Protein AF-A0AAU8LZC5-F1 (afdb_monomer_lite)

Foldseek 3Di:
DDDDDDDPQLQFFWDWDKDWDAPDPPRDIDIDIDPDTDGDAREAEAQPQDAYLDPDSVDGQKTWHHFQFDFKFKWKWKWFADPVVRWIWIKIADPDDVGWIWDTDIDDDFAKDKHADTPPHRTGIIIMTGDHVVNSSCCCVPVVVRMDMHMHGYGYDD

Secondary structure (DSSP, 8-state):
-PPPPPPS-TT--EE--EEEE-SSTTPPPEEEE-SS-EEPEEEEETTTTEEES-S-TT--SEEEEEEEESS-EEEEEEEEEETTTTEEEEEEE-SSTT--BPPPEEE-SSEEEEEE--TT-SEEEEEEEES-HHHHHHHHHHHHTTEEEEEEEEE---

Radius of gyration: 17.55 Å; chains: 1; bounding box: 40×39×53 Å

Structure (mmCIF, N/CA/C/O backbone):
data_AF-A0AAU8LZC5-F1
#
_entry.id   AF-A0AAU8LZC5-F1
#
loop_
_atom_site.group_PDB
_atom_site.id
_atom_site.type_symbol
_atom_site.label_atom_id
_atom_site.label_alt_id
_atom_site.label_comp_id
_atom_site.label_asym_id
_atom_site.label_entity_id
_atom_site.label_seq_id
_atom_site.pdbx_PDB_ins_code
_atom_site.Cartn_x
_atom_site.Cartn_y
_atom_site.Cartn_z
_atom_site.occupancy
_atom_site.B_iso_or_equiv
_atom_site.auth_seq_id
_atom_site.auth_comp_id
_atom_site.auth_asym_id
_atom_site.auth_atom_id
_atom_site.pdbx_PDB_model_num
ATOM 1 N N . MET A 1 1 ? -13.320 19.994 12.863 1.00 50.88 1 MET A N 1
ATOM 2 C CA . MET A 1 1 ? -12.910 18.622 12.500 1.00 50.88 1 MET A CA 1
ATOM 3 C C . MET A 1 1 ? -12.131 18.073 13.684 1.00 50.88 1 MET A C 1
ATOM 5 O O . MET A 1 1 ? -11.319 18.839 14.191 1.00 50.88 1 MET A O 1
ATOM 9 N N . PRO A 1 2 ? -12.435 16.876 14.215 1.00 58.31 2 PRO A N 1
ATOM 10 C CA . PRO A 1 2 ? -11.641 16.306 15.301 1.00 58.31 2 PRO A CA 1
ATOM 11 C C . PRO A 1 2 ? -10.198 16.107 14.831 1.00 58.31 2 PRO A C 1
ATOM 13 O O . PRO A 1 2 ? -9.979 15.707 13.688 1.00 58.31 2 PRO A O 1
ATOM 16 N N . ASP A 1 3 ? -9.248 16.434 15.700 1.00 67.06 3 ASP A N 1
ATOM 17 C CA . ASP A 1 3 ? -7.827 16.210 15.455 1.00 67.06 3 ASP A CA 1
ATOM 18 C C . ASP A 1 3 ? -7.558 14.699 15.450 1.00 67.06 3 ASP A C 1
ATOM 20 O O . ASP A 1 3 ? -7.971 13.992 16.376 1.00 67.06 3 ASP A O 1
ATOM 24 N N . ILE A 1 4 ? -6.951 14.192 14.376 1.00 66.31 4 ILE A N 1
ATOM 25 C CA . ILE A 1 4 ? -6.601 12.774 14.265 1.00 66.31 4 ILE A CA 1
ATOM 26 C C . ILE A 1 4 ? -5.181 12.646 14.814 1.00 66.31 4 ILE A C 1
ATOM 28 O O . ILE A 1 4 ? -4.276 13.276 14.266 1.00 66.31 4 ILE A O 1
ATOM 32 N N . PRO A 1 5 ? -4.965 11.860 15.882 1.00 71.38 5 PRO A N 1
ATOM 33 C CA . PRO A 1 5 ? -3.640 11.729 16.467 1.00 71.38 5 PRO A CA 1
ATOM 34 C C . PRO A 1 5 ? -2.662 11.188 15.425 1.00 71.38 5 PRO A C 1
ATOM 36 O O . PRO A 1 5 ? -2.999 10.271 14.684 1.00 71.38 5 PRO A O 1
ATOM 39 N N . ALA A 1 6 ? -1.448 11.736 15.386 1.00 68.62 6 ALA A N 1
ATOM 40 C CA . ALA A 1 6 ? -0.408 11.223 14.505 1.00 68.62 6 ALA A CA 1
ATOM 41 C C . ALA A 1 6 ? -0.097 9.753 14.832 1.00 68.62 6 ALA A C 1
ATOM 43 O O . ALA A 1 6 ? -0.030 9.363 16.003 1.00 68.62 6 ALA A O 1
ATOM 44 N N . GLN A 1 7 ? 0.119 8.941 13.799 1.00 67.00 7 GLN A N 1
ATOM 45 C CA . GLN A 1 7 ? 0.589 7.573 13.971 1.00 67.00 7 GLN A CA 1
ATOM 46 C C . GLN A 1 7 ? 2.090 7.555 14.284 1.00 67.00 7 GLN A C 1
ATOM 48 O O . GLN A 1 7 ? 2.857 8.241 13.609 1.00 67.00 7 GLN A O 1
ATOM 53 N N . PRO A 1 8 ? 2.532 6.760 15.278 1.00 65.75 8 PRO A N 1
ATOM 54 C CA . PRO A 1 8 ? 3.959 6.568 15.543 1.00 65.75 8 PRO A CA 1
ATOM 55 C C . PRO A 1 8 ? 4.646 5.735 14.448 1.00 65.75 8 PRO A C 1
ATOM 57 O O . PRO A 1 8 ? 5.871 5.707 14.373 1.00 65.75 8 PRO A O 1
ATOM 60 N N . ASP A 1 9 ? 3.854 5.067 13.609 1.00 69.38 9 ASP A N 1
ATOM 61 C CA . ASP A 1 9 ? 4.282 4.100 12.611 1.00 69.38 9 ASP A CA 1
ATOM 62 C C . ASP A 1 9 ? 4.123 4.691 11.199 1.00 69.38 9 ASP A C 1
ATOM 64 O O . ASP A 1 9 ? 3.013 4.691 10.672 1.00 69.38 9 ASP A O 1
ATOM 68 N N . PRO A 1 10 ? 5.196 5.178 10.547 1.00 65.00 10 PRO A N 1
ATOM 69 C CA . PRO A 1 10 ? 5.101 5.863 9.250 1.00 65.00 10 PRO A CA 1
ATOM 70 C C . PRO A 1 10 ? 4.678 4.951 8.086 1.00 65.00 10 PRO A C 1
ATOM 72 O O . PRO A 1 10 ? 4.325 5.441 7.022 1.00 65.00 10 PRO A O 1
ATOM 75 N N . TRP A 1 11 ? 4.721 3.633 8.285 1.00 67.19 11 TRP A N 1
ATOM 76 C CA . TRP A 1 11 ? 4.339 2.582 7.333 1.00 67.19 11 TRP A CA 1
ATOM 77 C C . TRP A 1 11 ? 2.890 2.108 7.522 1.00 67.19 11 TRP A C 1
ATOM 79 O O . TRP A 1 11 ? 2.356 1.391 6.676 1.00 67.19 11 TRP A O 1
ATOM 89 N N . ASN A 1 12 ? 2.265 2.468 8.646 1.00 69.44 12 ASN A N 1
ATOM 90 C CA . ASN A 1 12 ? 0.894 2.114 8.969 1.00 69.44 12 ASN A CA 1
ATOM 91 C C . ASN A 1 12 ? 0.024 3.345 8.766 1.00 69.44 12 ASN A C 1
ATOM 93 O O . ASN A 1 12 ? 0.292 4.393 9.337 1.00 69.44 12 ASN A O 1
ATOM 97 N N . ASN A 1 13 ? -1.045 3.205 8.000 1.00 73.38 13 ASN A N 1
ATOM 98 C CA . ASN A 1 13 ? -2.032 4.258 7.821 1.00 73.38 13 ASN A CA 1
ATOM 99 C C . ASN A 1 13 ? -3.375 3.946 8.497 1.00 73.38 13 ASN A C 1
ATOM 101 O O . ASN A 1 13 ? -4.360 4.640 8.261 1.00 73.38 13 ASN A O 1
ATOM 105 N N . GLU A 1 14 ? -3.460 2.887 9.306 1.00 78.94 14 GLU A N 1
ATOM 106 C CA . GLU A 1 14 ? -4.727 2.375 9.827 1.00 78.94 14 GLU A CA 1
ATOM 107 C C . GLU A 1 14 ? -5.160 2.958 11.172 1.00 78.94 14 GLU A C 1
ATOM 109 O O . GLU A 1 14 ? -4.526 2.722 12.200 1.00 78.94 14 GLU A O 1
ATOM 114 N N . TYR A 1 15 ? -6.346 3.558 11.215 1.00 77.62 15 TYR A N 1
ATOM 115 C CA . TYR A 1 15 ? -6.996 3.983 12.451 1.00 77.62 15 TYR A CA 1
ATOM 116 C C . TYR A 1 15 ? -8.214 3.122 12.751 1.00 77.62 15 TYR A C 1
ATOM 118 O O . TYR A 1 15 ? -9.101 2.936 11.916 1.00 77.62 15 TYR A O 1
ATOM 126 N N . THR A 1 16 ? -8.303 2.653 13.993 1.00 81.94 16 THR A N 1
ATOM 127 C CA . THR A 1 16 ? -9.563 2.150 14.547 1.00 81.94 16 THR A CA 1
ATOM 128 C C . THR A 1 16 ? -10.260 3.300 15.255 1.00 81.94 16 THR A C 1
ATOM 130 O O . THR A 1 16 ? -9.726 3.850 16.216 1.00 81.94 16 THR A O 1
ATOM 133 N N . VAL A 1 17 ? -11.455 3.666 14.797 1.00 82.50 17 VAL A N 1
ATOM 134 C CA . VAL A 1 17 ? -12.223 4.753 15.412 1.00 82.50 17 VAL A CA 1
ATOM 135 C C . VAL A 1 17 ? -13.227 4.179 16.391 1.00 82.50 17 VAL A C 1
ATOM 137 O O . VAL A 1 17 ? -14.089 3.389 16.015 1.00 82.50 17 VAL A O 1
ATOM 140 N N . SER A 1 18 ? -13.141 4.613 17.644 1.00 85.69 18 SER A N 1
ATOM 141 C CA . SER A 1 18 ? -14.168 4.365 18.653 1.00 85.69 18 SER A CA 1
ATOM 142 C C . SER A 1 18 ? -14.731 5.691 19.140 1.00 85.69 18 SER A C 1
ATOM 144 O O . SER A 1 18 ? -13.980 6.605 19.467 1.00 85.69 18 SER A O 1
ATOM 146 N N . ILE A 1 19 ? -16.056 5.796 19.182 1.00 87.56 19 ILE A N 1
ATOM 147 C CA . ILE A 1 19 ? -16.775 6.964 19.684 1.00 87.56 19 ILE A CA 1
ATOM 148 C C . ILE A 1 19 ? -17.414 6.567 21.006 1.00 87.56 19 ILE A C 1
ATOM 150 O O . ILE A 1 19 ? -18.234 5.650 21.051 1.00 87.56 19 ILE A O 1
ATOM 154 N N . SER A 1 20 ? -17.044 7.275 22.068 1.00 89.50 20 SER A N 1
ATOM 155 C CA . SER A 1 20 ? -17.635 7.121 23.394 1.00 89.50 20 SER A CA 1
ATOM 156 C C . SER A 1 20 ? -18.529 8.313 23.707 1.00 89.50 20 SER A C 1
ATOM 158 O O . SER A 1 20 ? -18.151 9.457 23.466 1.00 89.50 20 SER A O 1
ATOM 160 N N . THR A 1 21 ? -19.711 8.059 24.256 1.00 90.88 21 THR A N 1
ATOM 161 C CA . THR A 1 21 ? -20.647 9.097 24.694 1.00 90.88 21 THR A CA 1
ATOM 162 C C . THR A 1 21 ? -21.118 8.835 26.119 1.00 90.88 21 THR A C 1
ATOM 164 O O . THR A 1 21 ? -21.374 7.691 26.500 1.00 90.88 21 THR A O 1
ATOM 167 N N . GLN A 1 22 ? -21.227 9.905 26.905 1.00 93.69 22 GLN A N 1
ATOM 168 C CA . GLN A 1 22 ? -21.826 9.914 28.233 1.00 93.69 22 GLN A CA 1
ATOM 169 C C . GLN A 1 22 ? -22.908 10.997 28.228 1.00 93.69 22 GLN A C 1
ATOM 171 O O . GLN A 1 22 ? -22.609 12.186 28.174 1.00 93.69 22 GLN A O 1
ATOM 176 N N . TYR A 1 23 ? -24.177 10.589 28.204 1.00 87.62 23 TYR A N 1
ATOM 177 C CA . TYR A 1 23 ? -25.289 11.519 27.966 1.00 87.62 23 TYR A CA 1
ATOM 178 C C . TYR A 1 23 ? -25.576 12.471 29.140 1.00 87.62 23 TYR A C 1
ATOM 180 O O . TYR A 1 23 ? -26.260 13.473 28.952 1.00 87.62 23 TYR A O 1
ATOM 188 N N . THR A 1 24 ? -25.078 12.169 30.342 1.00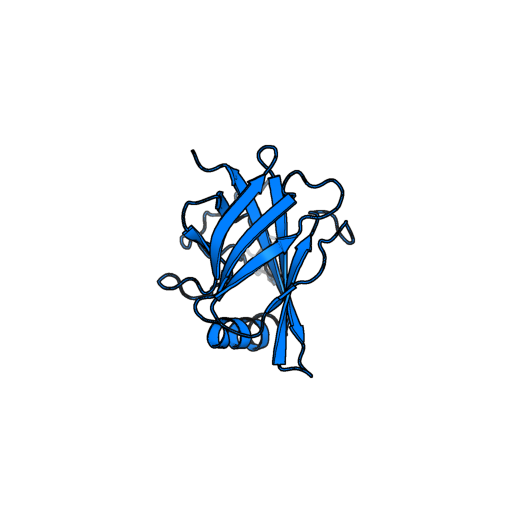 92.69 24 THR A N 1
ATOM 189 C CA . THR A 1 24 ? -25.200 13.001 31.551 1.00 92.69 24 THR A CA 1
ATOM 190 C C . THR A 1 24 ? -23.922 12.898 32.387 1.00 92.69 24 THR A C 1
ATOM 192 O O . THR A 1 24 ? -23.186 11.925 32.243 1.00 92.69 24 THR A O 1
ATOM 195 N N . GLU A 1 25 ? -23.673 13.852 33.292 1.00 88.88 25 GLU A N 1
ATOM 196 C CA . GLU A 1 25 ? -22.472 13.894 34.158 1.00 88.88 25 GLU A CA 1
ATOM 197 C C . GLU A 1 25 ? -22.233 12.587 34.940 1.00 88.88 25 GLU A C 1
ATOM 199 O O . GLU A 1 25 ? -21.097 12.164 35.151 1.00 88.88 25 GLU A O 1
ATOM 204 N N . HIS A 1 26 ? -23.314 11.897 35.312 1.00 93.31 26 HIS A N 1
ATOM 205 C CA . HIS A 1 26 ? -23.279 10.615 36.023 1.00 93.31 26 HIS A CA 1
ATOM 206 C C . HIS A 1 26 ? -23.796 9.439 35.178 1.00 93.31 26 HIS A C 1
ATOM 208 O O . HIS A 1 26 ? -24.093 8.367 35.704 1.00 93.31 26 HIS A O 1
ATOM 214 N N . GLY A 1 27 ? -23.950 9.630 33.866 1.00 89.25 27 GLY A N 1
ATOM 215 C CA . GLY A 1 27 ? -24.470 8.613 32.956 1.00 89.25 27 GLY A CA 1
ATOM 216 C C . GLY A 1 27 ? -23.456 7.505 32.675 1.00 89.25 27 GLY A C 1
ATOM 217 O O . GLY A 1 27 ? -22.254 7.678 32.853 1.00 89.25 27 GLY A O 1
ATOM 218 N N . THR A 1 28 ? -23.925 6.356 32.191 1.00 94.25 28 THR A N 1
ATOM 219 C CA . THR A 1 28 ? -23.039 5.275 31.737 1.00 94.25 28 THR A CA 1
ATOM 220 C C . THR A 1 28 ? -22.408 5.623 30.390 1.00 94.25 28 THR A C 1
ATOM 222 O O . THR A 1 28 ? -23.109 6.043 29.466 1.00 94.25 28 THR A O 1
ATOM 225 N N . VAL A 1 29 ? -21.100 5.395 30.259 1.00 95.06 29 VAL A N 1
ATOM 226 C CA . VAL A 1 29 ? -20.390 5.534 28.983 1.00 95.06 29 VAL A CA 1
ATOM 227 C C . VAL A 1 29 ? -20.856 4.452 28.010 1.00 95.06 29 VAL A C 1
ATOM 229 O O . VAL A 1 29 ? -20.887 3.268 28.347 1.00 95.06 29 VAL A O 1
ATOM 232 N N . ARG A 1 30 ? -21.201 4.853 26.786 1.00 92.56 30 ARG A N 1
ATOM 233 C CA . ARG A 1 30 ? -21.465 3.943 25.668 1.00 92.56 30 ARG A CA 1
ATOM 234 C C . ARG A 1 30 ? -20.414 4.148 24.597 1.00 92.56 30 ARG A C 1
ATOM 236 O O . ARG A 1 30 ? -20.235 5.274 24.146 1.00 92.56 30 ARG A O 1
ATOM 243 N N . THR A 1 31 ? -19.775 3.067 24.168 1.00 93.38 31 THR A N 1
ATOM 244 C CA . THR A 1 31 ? -18.752 3.098 23.121 1.00 93.38 31 THR A CA 1
ATOM 245 C C . THR A 1 31 ? -19.226 2.317 21.908 1.00 93.38 31 THR A C 1
ATOM 247 O O . THR A 1 31 ? -19.619 1.158 22.026 1.00 93.38 31 THR A O 1
ATOM 250 N N . GLY A 1 32 ? -19.187 2.954 20.741 1.00 88.06 32 GLY A N 1
ATOM 251 C CA . GLY A 1 32 ? -19.335 2.298 19.448 1.00 88.06 32 GLY A CA 1
ATOM 252 C C . GLY A 1 32 ? -18.013 2.345 18.696 1.00 88.06 32 GLY A C 1
ATOM 253 O O . GLY A 1 32 ? -17.424 3.414 18.553 1.00 88.06 32 GLY A O 1
ATOM 254 N N . THR A 1 33 ? -17.554 1.200 18.201 1.00 87.06 33 THR A N 1
ATOM 255 C CA . THR A 1 33 ? -16.361 1.112 17.352 1.00 87.06 33 THR A CA 1
ATOM 256 C C . THR A 1 33 ? -16.786 1.011 15.896 1.00 87.06 33 THR A C 1
ATOM 258 O O . THR A 1 33 ? -17.624 0.183 15.536 1.00 87.06 33 THR A O 1
ATOM 261 N N . PHE A 1 34 ? -16.217 1.860 15.047 1.00 79.06 34 PHE A N 1
ATOM 262 C CA . PHE A 1 34 ? -16.388 1.756 13.610 1.00 79.06 34 PHE A CA 1
ATOM 263 C C . PHE A 1 34 ? -15.729 0.460 13.127 1.00 79.06 34 PHE A C 1
ATOM 265 O O . PHE A 1 34 ? -14.539 0.240 13.332 1.00 79.06 34 PHE A O 1
ATOM 272 N N . GLY A 1 35 ? -16.519 -0.421 12.510 1.00 70.69 35 GLY A N 1
ATOM 273 C CA . GLY A 1 35 ? -16.075 -1.776 12.166 1.00 70.69 35 GLY A CA 1
ATOM 274 C C . GLY A 1 35 ? -15.048 -1.854 11.033 1.00 70.69 35 GLY A C 1
ATOM 275 O O . GLY A 1 35 ? -14.515 -2.929 10.776 1.00 70.69 35 GLY A O 1
ATOM 276 N N . ARG A 1 36 ? -14.773 -0.743 10.337 1.00 67.50 36 ARG A N 1
ATOM 277 C CA . ARG A 1 36 ? -13.744 -0.662 9.294 1.00 67.50 36 ARG A CA 1
ATOM 278 C C . ARG A 1 36 ? -12.592 0.200 9.791 1.00 67.50 36 ARG A C 1
ATOM 280 O O . ARG A 1 36 ? -12.808 1.178 10.499 1.00 67.50 36 ARG A O 1
ATOM 287 N N . LYS A 1 37 ? -11.372 -0.135 9.390 1.00 74.69 37 LYS A N 1
ATOM 288 C CA . LYS A 1 37 ? -10.210 0.708 9.668 1.00 74.69 37 LYS A CA 1
ATOM 289 C C . LYS A 1 37 ? -10.214 1.905 8.712 1.00 74.69 37 LYS A C 1
ATOM 291 O O . LYS A 1 37 ? -10.444 1.732 7.514 1.00 74.69 37 LYS A O 1
ATOM 296 N N . LEU A 1 38 ? -10.021 3.112 9.240 1.00 74.56 38 LEU A N 1
ATOM 297 C CA . LEU A 1 38 ? -9.780 4.303 8.423 1.00 74.56 38 LEU A CA 1
ATOM 298 C C . LEU A 1 38 ? -8.327 4.304 7.957 1.00 74.56 38 LEU A C 1
ATOM 300 O O . LEU A 1 38 ? -7.461 3.839 8.688 1.00 74.56 38 LEU A O 1
ATOM 304 N N . ARG A 1 39 ? -8.073 4.826 6.759 1.00 75.88 39 ARG A N 1
ATOM 305 C CA . ARG A 1 39 ? -6.739 4.893 6.157 1.00 75.88 39 ARG A CA 1
ATOM 306 C C . ARG A 1 39 ? -6.331 6.352 5.985 1.00 75.88 39 ARG A C 1
ATOM 308 O O . ARG A 1 39 ? -7.082 7.099 5.359 1.00 75.88 39 ARG A O 1
ATOM 315 N N . THR A 1 40 ? -5.185 6.766 6.515 1.00 80.19 40 THR A N 1
ATOM 316 C CA . THR A 1 40 ? -4.550 8.040 6.138 1.00 80.19 40 THR A CA 1
ATOM 317 C C . THR A 1 40 ? -3.657 7.877 4.906 1.00 80.19 40 THR A C 1
ATOM 319 O O . THR A 1 40 ? -3.266 6.764 4.553 1.00 80.19 40 THR A O 1
ATOM 322 N N . PRO A 1 41 ? -3.326 8.965 4.202 1.00 87.50 41 PRO A N 1
ATOM 323 C CA . PRO A 1 41 ? -2.316 8.898 3.157 1.00 87.50 41 PRO A CA 1
ATOM 324 C C . PRO A 1 41 ? -0.942 8.549 3.743 1.00 87.50 41 PRO A C 1
ATOM 326 O O . PRO A 1 41 ? -0.530 9.144 4.738 1.00 87.50 41 PRO A O 1
ATOM 329 N N . LEU A 1 42 ? -0.242 7.605 3.116 1.00 90.00 42 LEU A N 1
ATOM 330 C CA . LEU A 1 42 ? 1.194 7.399 3.298 1.00 90.00 42 LEU A CA 1
ATOM 331 C C . LEU A 1 42 ? 1.933 8.354 2.360 1.00 90.00 42 LEU A C 1
ATOM 333 O O . LEU A 1 42 ? 1.650 8.367 1.160 1.00 90.00 42 LEU A O 1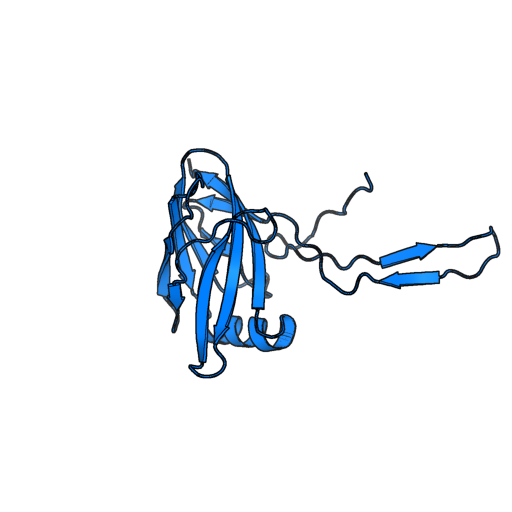
ATOM 337 N N . SER A 1 43 ? 2.854 9.151 2.894 1.00 91.38 43 SER A N 1
ATOM 338 C CA . SER A 1 43 ? 3.720 9.998 2.071 1.00 91.38 43 SER A CA 1
ATOM 339 C C . SER A 1 43 ? 4.755 9.138 1.358 1.00 91.38 43 SER A C 1
ATOM 341 O O . SER A 1 43 ? 5.455 8.361 2.003 1.00 91.38 43 SER A O 1
ATOM 343 N N . VAL A 1 44 ? 4.836 9.285 0.039 1.00 93.19 44 VAL A N 1
ATOM 344 C CA . VAL A 1 44 ? 5.746 8.538 -0.826 1.00 93.19 44 VAL A CA 1
ATOM 345 C C . VAL A 1 44 ? 6.478 9.514 -1.735 1.00 93.19 44 VAL A C 1
ATOM 347 O O . VAL A 1 44 ? 5.860 10.237 -2.514 1.00 93.19 44 VAL A O 1
ATOM 350 N N . THR A 1 45 ? 7.801 9.484 -1.672 1.00 95.12 45 THR A N 1
ATOM 351 C CA . THR A 1 45 ? 8.702 10.193 -2.575 1.00 95.12 45 THR A CA 1
ATOM 352 C C . THR A 1 45 ? 9.265 9.202 -3.584 1.00 95.12 45 THR A C 1
ATOM 354 O O . THR A 1 45 ? 9.930 8.227 -3.220 1.00 95.12 45 THR A O 1
ATOM 357 N N . LEU A 1 46 ? 9.007 9.435 -4.870 1.00 94.88 46 LEU A N 1
ATOM 358 C CA . LEU A 1 46 ? 9.534 8.573 -5.930 1.00 94.88 46 LEU A CA 1
ATOM 359 C C . LEU A 1 46 ? 11.070 8.553 -5.892 1.00 94.88 46 LEU A C 1
ATOM 361 O O . LEU A 1 46 ? 11.698 9.605 -5.812 1.00 94.88 46 LEU A O 1
ATOM 365 N N . GLY A 1 47 ? 11.677 7.365 -5.955 1.00 91.44 47 GLY A N 1
ATOM 366 C CA . GLY A 1 47 ? 13.136 7.205 -5.880 1.00 91.44 47 GLY A CA 1
ATOM 367 C C . GLY A 1 47 ? 13.713 7.093 -4.467 1.00 91.44 47 GLY A C 1
ATOM 368 O O . GLY A 1 47 ? 14.898 6.797 -4.331 1.00 91.44 47 GLY A O 1
ATOM 369 N N . ASN A 1 48 ? 12.910 7.293 -3.415 1.00 92.38 48 ASN A N 1
ATOM 370 C CA . ASN A 1 48 ? 13.399 7.272 -2.032 1.00 92.38 48 ASN A CA 1
ATOM 371 C C . ASN A 1 48 ? 13.400 5.873 -1.386 1.00 92.38 48 ASN A C 1
ATOM 373 O O . ASN A 1 48 ? 13.934 5.698 -0.293 1.00 92.38 48 ASN A O 1
ATOM 377 N N . GLY A 1 49 ? 12.810 4.865 -2.040 1.00 90.81 49 GLY A N 1
ATOM 378 C CA . GLY A 1 49 ? 12.707 3.516 -1.477 1.00 90.81 49 GLY A CA 1
ATOM 379 C C . GLY A 1 49 ? 11.693 3.416 -0.334 1.00 90.81 49 GLY A C 1
ATOM 380 O O . GLY A 1 49 ? 11.852 2.578 0.555 1.00 90.81 49 GLY A O 1
ATOM 381 N N . ASP A 1 50 ? 10.664 4.271 -0.331 1.00 91.69 50 ASP A N 1
ATOM 382 C CA . ASP A 1 50 ? 9.676 4.321 0.748 1.00 91.69 50 ASP A CA 1
ATOM 383 C C . ASP A 1 50 ? 8.914 2.995 0.871 1.00 91.69 50 ASP A C 1
ATOM 385 O O . ASP A 1 50 ? 8.443 2.411 -0.109 1.00 91.69 50 ASP A O 1
ATOM 389 N N . GLY A 1 51 ? 8.808 2.505 2.105 1.00 91.50 51 GLY A N 1
ATOM 390 C CA . GLY A 1 51 ? 8.187 1.227 2.426 1.00 91.50 51 GLY A CA 1
ATOM 391 C C . GLY A 1 51 ? 6.668 1.312 2.548 1.00 91.50 51 GLY A C 1
ATOM 392 O O . GLY A 1 51 ? 6.151 2.129 3.307 1.00 91.50 51 GLY A O 1
ATOM 393 N N . ILE A 1 52 ? 5.952 0.418 1.866 1.00 92.44 52 ILE A N 1
ATOM 394 C CA . ILE A 1 52 ? 4.486 0.327 1.885 1.00 92.44 52 ILE A CA 1
ATOM 395 C C . ILE A 1 52 ? 4.012 -1.125 2.067 1.00 92.44 52 ILE A C 1
ATOM 397 O O . ILE A 1 52 ? 4.799 -2.077 2.001 1.00 92.44 52 ILE A O 1
ATOM 401 N N . LEU A 1 53 ? 2.701 -1.302 2.273 1.00 91.88 53 LEU A N 1
ATOM 402 C CA . LEU A 1 53 ? 2.025 -2.608 2.290 1.00 91.88 53 LEU A CA 1
ATOM 403 C C . LEU A 1 53 ? 2.653 -3.608 3.279 1.00 91.88 53 LEU A C 1
ATOM 405 O O . LEU A 1 53 ? 2.863 -4.775 2.948 1.00 91.88 53 LEU A O 1
ATOM 409 N N . THR A 1 54 ? 2.964 -3.159 4.494 1.00 90.31 54 THR A N 1
ATOM 410 C CA . THR A 1 54 ? 3.586 -3.990 5.533 1.00 90.31 54 THR A CA 1
ATOM 411 C C . THR A 1 54 ? 2.846 -3.894 6.861 1.00 90.31 54 THR A C 1
ATOM 413 O O . THR A 1 54 ? 2.167 -2.910 7.145 1.00 90.31 54 THR A O 1
ATOM 416 N N . ASP A 1 55 ? 2.990 -4.929 7.682 1.00 85.31 55 ASP A N 1
ATOM 417 C CA . ASP A 1 55 ? 2.627 -4.939 9.099 1.00 85.31 55 ASP A CA 1
ATOM 418 C C . ASP A 1 55 ? 3.858 -5.048 10.018 1.00 85.31 55 ASP A C 1
ATOM 420 O O . ASP A 1 55 ? 3.718 -5.311 11.214 1.00 85.31 55 ASP A O 1
ATOM 424 N N . ASP A 1 56 ? 5.056 -4.866 9.455 1.00 82.88 56 ASP A N 1
ATOM 425 C CA . ASP A 1 56 ? 6.346 -4.957 10.133 1.00 82.88 56 ASP A CA 1
ATOM 426 C C . ASP A 1 56 ? 7.139 -3.659 9.925 1.00 82.88 56 ASP A C 1
ATOM 428 O O . ASP A 1 56 ? 7.657 -3.388 8.839 1.00 82.88 56 ASP A O 1
ATOM 432 N N . ALA A 1 57 ? 7.261 -2.878 11.002 1.00 70.75 57 ALA A N 1
ATOM 433 C CA . ALA A 1 57 ? 7.943 -1.585 11.019 1.00 70.75 57 ALA A CA 1
ATOM 434 C C . ALA A 1 57 ? 9.401 -1.632 10.558 1.00 70.75 57 ALA A C 1
ATOM 436 O O . ALA A 1 57 ? 9.927 -0.646 10.047 1.00 70.75 57 ALA A O 1
ATOM 437 N N . ASN A 1 58 ? 10.065 -2.769 10.761 1.00 80.31 58 ASN A N 1
ATOM 438 C CA . ASN A 1 58 ? 11.482 -2.928 10.455 1.00 80.31 58 ASN A CA 1
ATOM 439 C C . ASN A 1 58 ? 11.703 -3.583 9.089 1.00 80.31 58 ASN A C 1
ATOM 441 O O . ASN A 1 58 ? 12.845 -3.826 8.695 1.00 80.31 58 ASN A O 1
ATOM 445 N N . ALA A 1 59 ? 10.626 -3.932 8.383 1.00 85.69 59 ALA A N 1
ATOM 446 C CA . ALA A 1 59 ? 10.715 -4.626 7.117 1.00 85.69 59 ALA A CA 1
ATOM 447 C C . ALA A 1 59 ? 9.507 -4.348 6.216 1.00 85.69 59 ALA A C 1
ATOM 449 O O . ALA A 1 59 ? 8.511 -5.079 6.290 1.00 85.69 59 ALA A O 1
ATOM 450 N N . PRO A 1 60 ? 9.605 -3.377 5.294 1.00 89.75 60 PRO A N 1
ATOM 451 C CA . PRO A 1 60 ? 8.594 -3.235 4.262 1.00 89.75 60 PRO A CA 1
ATOM 452 C C . PRO A 1 60 ? 8.497 -4.510 3.419 1.00 89.75 60 PRO A C 1
ATOM 454 O O . PRO A 1 60 ? 9.495 -5.177 3.130 1.00 89.75 60 PRO A O 1
ATOM 457 N N . TYR A 1 61 ? 7.274 -4.880 3.045 1.00 94.94 61 TYR A N 1
ATOM 458 C CA . TYR A 1 61 ? 7.050 -5.997 2.125 1.00 94.94 61 TYR A CA 1
ATOM 459 C C . TYR A 1 61 ? 7.103 -5.538 0.676 1.00 94.94 61 TYR A C 1
ATOM 461 O O . TYR A 1 61 ? 7.416 -6.352 -0.197 1.00 94.94 61 TYR A O 1
ATOM 469 N N . VAL A 1 62 ? 6.842 -4.250 0.444 1.00 95.50 62 VAL A N 1
ATOM 470 C CA . VAL A 1 62 ? 6.936 -3.573 -0.844 1.00 95.50 62 VAL A CA 1
ATOM 471 C C . VAL A 1 62 ? 7.633 -2.229 -0.642 1.00 95.50 62 VAL A C 1
ATOM 473 O O . VAL A 1 62 ? 7.340 -1.530 0.326 1.00 95.50 62 VAL A O 1
ATOM 476 N N . THR A 1 63 ? 8.540 -1.864 -1.540 1.00 95.31 63 THR A N 1
ATOM 477 C CA . THR A 1 63 ? 9.156 -0.530 -1.598 1.00 95.31 63 THR A CA 1
ATOM 478 C C . THR A 1 63 ? 8.797 0.175 -2.890 1.00 95.31 63 THR A C 1
ATOM 480 O O . THR A 1 63 ? 8.599 -0.478 -3.916 1.00 95.31 63 THR A O 1
ATOM 483 N N . VAL A 1 64 ? 8.685 1.499 -2.829 1.00 95.56 64 VAL A N 1
ATOM 484 C CA . VAL A 1 64 ? 8.483 2.358 -3.997 1.00 95.56 64 VAL A CA 1
ATOM 485 C C . VAL A 1 64 ? 9.840 2.808 -4.519 1.00 95.56 64 VAL A C 1
ATOM 487 O O . VAL A 1 64 ? 10.562 3.542 -3.846 1.00 95.56 64 VAL A O 1
ATOM 490 N N . GLU A 1 65 ? 10.177 2.380 -5.731 1.00 95.06 65 GLU A N 1
ATOM 491 C CA . GLU A 1 65 ? 11.476 2.650 -6.355 1.00 95.06 65 GLU A CA 1
ATOM 492 C C . GLU A 1 65 ? 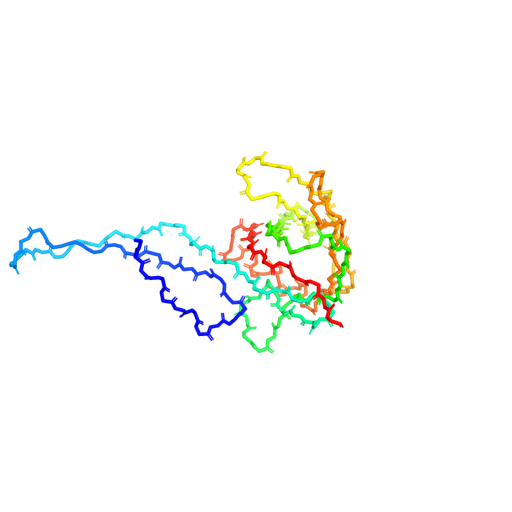11.432 3.862 -7.289 1.00 95.06 65 GLU A C 1
ATOM 494 O O . GLU A 1 65 ? 12.448 4.509 -7.514 1.00 95.06 65 GLU A O 1
ATOM 499 N N . GLY A 1 66 ? 10.267 4.191 -7.851 1.00 96.12 66 GLY A N 1
ATOM 500 C CA . GLY A 1 66 ? 10.155 5.233 -8.867 1.00 96.12 66 GLY A CA 1
ATOM 501 C C . GLY A 1 66 ? 8.768 5.315 -9.490 1.00 96.12 66 GLY A C 1
ATOM 502 O O . GLY A 1 66 ? 7.805 4.738 -8.985 1.00 96.12 66 GLY A O 1
ATOM 503 N N . GLY A 1 67 ? 8.655 6.069 -10.576 1.00 95.56 67 GLY A N 1
ATOM 504 C CA . GLY A 1 67 ? 7.406 6.240 -11.306 1.00 95.56 67 GLY A CA 1
ATOM 505 C C . GLY A 1 67 ? 7.420 7.473 -12.201 1.00 95.56 67 GLY A C 1
ATOM 506 O O . GLY A 1 67 ? 8.366 8.260 -12.192 1.00 95.56 67 GLY A O 1
ATOM 507 N N . ASN A 1 68 ? 6.345 7.649 -12.963 1.00 96.06 68 ASN A N 1
ATOM 508 C CA . ASN A 1 68 ? 6.147 8.800 -13.837 1.00 96.06 68 ASN A CA 1
ATOM 509 C C . ASN A 1 68 ? 4.975 9.633 -13.327 1.00 96.06 68 ASN A C 1
ATOM 511 O O . ASN A 1 68 ? 3.823 9.195 -13.392 1.00 96.06 68 ASN A O 1
ATOM 515 N N . LEU A 1 69 ? 5.276 10.838 -12.850 1.00 96.00 69 LEU A N 1
ATOM 516 C CA . LEU A 1 69 ? 4.341 11.698 -12.136 1.00 96.00 69 LEU A CA 1
ATOM 517 C C . LEU A 1 69 ? 4.348 13.123 -12.708 1.00 96.00 69 LEU A C 1
ATOM 519 O O . LEU A 1 69 ? 5.405 13.739 -12.850 1.00 96.00 69 LEU A O 1
ATOM 523 N N . THR A 1 70 ? 3.168 13.669 -13.001 1.00 92.06 70 THR A N 1
ATOM 524 C CA . THR A 1 70 ? 2.980 15.055 -13.451 1.00 92.06 70 THR A CA 1
ATOM 525 C C . THR A 1 70 ? 2.424 15.926 -12.318 1.00 92.06 70 THR A C 1
ATOM 527 O O . THR A 1 70 ? 1.272 16.352 -12.366 1.00 92.06 70 THR A O 1
ATOM 530 N N . GLY A 1 71 ? 3.254 16.198 -11.306 1.00 90.06 71 GLY A N 1
ATOM 531 C CA . GLY A 1 71 ? 2.879 16.953 -10.098 1.00 90.06 71 GLY A CA 1
ATOM 532 C C . GLY A 1 71 ? 2.388 16.063 -8.951 1.00 90.06 71 GLY A C 1
ATOM 533 O O . GLY A 1 71 ? 2.187 14.878 -9.146 1.00 90.06 71 GLY A O 1
ATOM 534 N N . GLU A 1 72 ? 2.226 16.613 -7.747 1.00 92.31 72 GLU A N 1
ATOM 535 C CA . GLU A 1 72 ? 1.747 15.841 -6.588 1.00 92.31 72 GLU A CA 1
ATOM 536 C C . GLU A 1 72 ? 0.376 15.198 -6.861 1.00 92.31 72 GLU A C 1
ATOM 538 O O . GLU A 1 72 ? -0.543 15.875 -7.323 1.00 92.31 72 GLU A O 1
ATOM 543 N N . GLU A 1 73 ? 0.232 13.912 -6.530 1.00 94.50 73 GLU A N 1
ATOM 544 C CA . GLU A 1 73 ? -0.992 13.141 -6.768 1.00 94.50 73 GLU A CA 1
ATOM 545 C C . GLU A 1 73 ? -1.373 12.315 -5.530 1.00 94.50 73 GLU A C 1
ATOM 547 O O . GLU A 1 73 ? -0.521 11.756 -4.835 1.00 94.50 73 GLU A O 1
ATOM 552 N N . MET A 1 74 ? -2.677 12.182 -5.275 1.00 94.75 74 MET A N 1
ATOM 553 C CA . MET A 1 74 ? -3.211 11.258 -4.276 1.00 94.75 74 MET A CA 1
ATOM 554 C C . MET A 1 74 ? -3.936 10.099 -4.960 1.00 94.75 74 MET A C 1
ATOM 556 O O . MET A 1 74 ? -4.909 10.310 -5.681 1.00 94.75 74 MET A O 1
ATOM 560 N N . VAL A 1 75 ? -3.490 8.869 -4.704 1.00 95.31 75 VAL A N 1
ATOM 561 C CA . VAL A 1 75 ? -4.051 7.653 -5.315 1.00 95.31 75 VAL A CA 1
ATOM 562 C C . VAL A 1 75 ? -4.312 6.576 -4.271 1.00 95.31 75 VAL A C 1
ATOM 564 O O . VAL A 1 75 ? -3.754 6.592 -3.173 1.00 95.31 75 VAL A O 1
ATOM 567 N N . ARG A 1 76 ? -5.129 5.583 -4.625 1.00 94.94 76 ARG A N 1
ATOM 568 C CA . ARG A 1 76 ? -5.244 4.341 -3.855 1.00 94.94 76 ARG A CA 1
ATOM 569 C C . ARG A 1 76 ? -4.461 3.232 -4.534 1.00 94.94 76 ARG A C 1
ATOM 571 O O . ARG A 1 76 ? -4.696 2.947 -5.705 1.00 94.94 76 ARG A O 1
ATOM 578 N N . ILE A 1 77 ? -3.599 2.557 -3.786 1.00 95.81 77 ILE A N 1
ATOM 579 C CA . ILE A 1 77 ? -3.021 1.280 -4.200 1.00 95.81 77 ILE A CA 1
ATOM 580 C C . ILE A 1 77 ? -3.883 0.153 -3.645 1.00 95.81 77 ILE A C 1
ATOM 582 O O . ILE A 1 77 ? -4.235 0.133 -2.466 1.00 95.81 77 ILE A O 1
ATOM 586 N N . GLN A 1 78 ? -4.255 -0.784 -4.505 1.00 95.56 78 GLN A N 1
ATOM 587 C CA . GLN A 1 78 ? -5.032 -1.952 -4.133 1.00 95.56 78 GLN A CA 1
ATOM 588 C C . GLN A 1 78 ? -4.234 -3.218 -4.403 1.00 95.56 78 GLN A C 1
ATOM 590 O O . GLN A 1 78 ? -3.609 -3.353 -5.452 1.00 95.56 78 GLN A O 1
ATOM 595 N N . VAL A 1 79 ? -4.338 -4.165 -3.472 1.00 96.38 79 VAL A N 1
ATOM 596 C CA . VAL A 1 79 ? -3.841 -5.526 -3.635 1.00 96.38 79 VAL A CA 1
ATOM 597 C C . VAL A 1 79 ? -4.963 -6.513 -3.333 1.00 96.38 79 VAL A C 1
ATOM 599 O O . VAL A 1 79 ? -5.552 -6.491 -2.248 1.00 96.38 79 VAL A O 1
ATOM 602 N N . VAL A 1 80 ? -5.268 -7.378 -4.297 1.00 96.31 80 VAL A N 1
ATOM 603 C CA . VAL A 1 80 ? -6.276 -8.439 -4.175 1.00 96.31 80 VAL A CA 1
ATOM 604 C C . VAL A 1 80 ? -5.596 -9.791 -4.299 1.00 96.31 80 VAL A C 1
ATOM 606 O O . VAL A 1 80 ? -4.805 -10.016 -5.211 1.00 96.31 80 VAL A O 1
ATOM 609 N N . GLN A 1 81 ? -5.923 -10.695 -3.386 1.00 94.88 81 GLN A N 1
ATOM 610 C CA . GLN A 1 81 ? -5.528 -12.090 -3.471 1.00 94.88 81 GLN A CA 1
ATOM 611 C C . GLN A 1 81 ? -6.516 -12.868 -4.341 1.00 94.88 81 GLN A C 1
ATOM 613 O O . GLN A 1 81 ? -7.709 -12.925 -4.043 1.00 94.88 81 GLN A O 1
ATOM 618 N N . ASP A 1 82 ? -5.992 -13.536 -5.362 1.00 92.25 82 ASP A N 1
ATOM 619 C CA . ASP A 1 82 ? -6.693 -14.620 -6.036 1.00 92.25 82 ASP A CA 1
ATOM 620 C C . ASP A 1 82 ? -6.455 -15.922 -5.263 1.00 92.25 82 ASP A C 1
ATOM 622 O O . ASP A 1 82 ? -5.334 -16.429 -5.165 1.00 92.25 82 ASP A O 1
ATOM 626 N N . LEU A 1 83 ? -7.529 -16.443 -4.669 1.00 81.69 83 LEU A N 1
ATOM 627 C CA . LEU A 1 83 ? -7.497 -17.664 -3.865 1.00 81.69 83 LEU A CA 1
ATOM 628 C C . LEU A 1 83 ? -7.378 -18.938 -4.709 1.00 81.69 83 LEU A C 1
ATOM 630 O O . LEU A 1 83 ? -6.994 -19.972 -4.166 1.00 81.69 83 LEU A O 1
ATOM 634 N N . HIS A 1 84 ? -7.726 -18.885 -5.994 1.00 82.50 84 HIS A N 1
ATOM 635 C CA . HIS A 1 84 ? -7.639 -20.030 -6.889 1.00 82.50 84 HIS A CA 1
ATOM 636 C C . HIS A 1 84 ? -6.206 -20.229 -7.379 1.00 82.50 84 HIS A C 1
ATOM 638 O O . HIS A 1 84 ? -5.681 -21.340 -7.316 1.00 82.50 84 HIS A O 1
ATOM 644 N N . GLU A 1 85 ? -5.560 -19.146 -7.811 1.00 81.75 85 GLU A N 1
ATOM 645 C CA . GLU A 1 85 ? -4.208 -19.206 -8.376 1.00 81.75 85 GLU A CA 1
ATOM 646 C C . GLU A 1 85 ? -3.096 -18.971 -7.340 1.00 81.75 85 GLU A C 1
ATOM 648 O O . GLU A 1 85 ? -1.928 -19.247 -7.617 1.00 81.75 85 GLU A O 1
ATOM 653 N N . GLY A 1 86 ? -3.428 -18.484 -6.138 1.00 85.31 86 GLY A N 1
ATOM 654 C CA . GLY A 1 86 ? -2.437 -18.168 -5.103 1.00 85.31 86 GLY A CA 1
ATOM 655 C C . GLY A 1 86 ? -1.579 -16.950 -5.460 1.00 85.31 86 GLY A C 1
ATOM 656 O O . GLY A 1 86 ? -0.388 -16.902 -5.142 1.00 85.31 86 GLY A O 1
ATOM 657 N N . LEU A 1 87 ? -2.183 -15.981 -6.150 1.00 94.12 87 LEU A N 1
ATOM 658 C CA . LEU A 1 87 ? -1.514 -14.810 -6.714 1.00 94.12 87 LEU A CA 1
ATOM 659 C C . LEU A 1 87 ? -2.023 -13.515 -6.104 1.00 94.12 87 LEU A C 1
ATOM 661 O O . LEU A 1 87 ? -3.137 -13.451 -5.579 1.00 94.12 87 LEU A O 1
ATOM 665 N N . LEU A 1 88 ? -1.206 -12.470 -6.207 1.00 97.12 88 LEU A N 1
ATOM 666 C CA . LEU A 1 88 ? -1.616 -11.111 -5.893 1.00 97.12 88 LEU A CA 1
ATOM 667 C C . LEU A 1 88 ? -1.795 -10.310 -7.182 1.00 97.12 88 LEU A C 1
ATOM 669 O O . LEU A 1 88 ? -0.961 -10.363 -8.086 1.00 97.12 88 LEU A O 1
ATOM 673 N N . PHE A 1 89 ? -2.864 -9.529 -7.232 1.00 97.94 89 PHE A N 1
ATOM 674 C CA . PHE A 1 89 ? -3.111 -8.536 -8.266 1.00 97.94 89 PHE A CA 1
ATOM 675 C C . PHE A 1 89 ? -3.015 -7.150 -7.656 1.00 97.94 89 PHE A C 1
ATOM 677 O O . PHE A 1 89 ? -3.704 -6.851 -6.679 1.00 97.94 89 PHE A O 1
ATOM 684 N N . PHE A 1 90 ? -2.153 -6.324 -8.233 1.00 98.31 90 PHE A N 1
ATOM 685 C CA . PHE A 1 90 ? -1.910 -4.958 -7.797 1.00 98.31 90 PHE A CA 1
ATOM 686 C C . PHE A 1 90 ? -2.500 -3.998 -8.817 1.00 98.31 90 PHE A C 1
ATOM 688 O O . PHE A 1 90 ? -2.319 -4.196 -10.016 1.00 98.31 90 PHE A O 1
ATOM 695 N N . ASN A 1 91 ? -3.163 -2.940 -8.366 1.00 97.88 91 ASN A N 1
ATOM 696 C CA . ASN A 1 91 ? -3.574 -1.862 -9.256 1.00 97.88 91 ASN A CA 1
ATOM 697 C C . ASN A 1 91 ? -3.692 -0.519 -8.538 1.00 97.88 91 ASN A C 1
ATOM 699 O O . ASN A 1 91 ? -3.956 -0.456 -7.335 1.00 97.88 91 ASN A O 1
ATOM 703 N N . LEU A 1 92 ? -3.519 0.557 -9.304 1.00 97.62 92 LEU A N 1
ATOM 704 C CA . LEU A 1 92 ? -3.800 1.918 -8.858 1.00 97.62 92 LEU A CA 1
ATOM 705 C C . LEU A 1 92 ? -5.269 2.256 -9.111 1.00 97.62 92 LEU A C 1
ATOM 707 O O . LEU A 1 92 ? -5.878 1.766 -10.063 1.00 97.62 92 LEU A O 1
ATOM 711 N N . ARG A 1 93 ? -5.857 3.073 -8.242 1.00 96.25 93 ARG A N 1
ATOM 712 C CA . ARG A 1 93 ? -7.255 3.500 -8.327 1.00 96.25 93 ARG A CA 1
ATOM 713 C C . ARG A 1 93 ? -7.370 4.974 -7.968 1.00 96.25 93 ARG A C 1
ATOM 715 O O . ARG A 1 93 ? -6.684 5.446 -7.059 1.00 96.25 93 ARG A O 1
ATOM 722 N N . ASP A 1 94 ? -8.315 5.643 -8.611 1.00 94.44 94 ASP A N 1
ATOM 723 C CA . ASP A 1 94 ? -8.796 6.975 -8.242 1.00 94.44 94 ASP A CA 1
ATOM 724 C C . ASP A 1 94 ? -9.266 7.001 -6.774 1.00 94.44 94 ASP A C 1
ATOM 726 O O . ASP A 1 94 ? -9.547 5.954 -6.190 1.00 94.44 94 ASP A O 1
ATOM 730 N N . MET A 1 95 ? -9.359 8.174 -6.154 1.00 92.31 95 MET A N 1
ATOM 731 C CA . MET A 1 95 ? -9.863 8.397 -4.799 1.00 92.31 95 MET A CA 1
ATOM 732 C C . MET A 1 95 ? -11.385 8.236 -4.691 1.00 92.31 95 MET A C 1
ATOM 734 O O . MET A 1 95 ? -11.884 7.863 -3.623 1.00 92.31 95 MET A O 1
ATOM 738 N N . HIS A 1 96 ? -12.130 8.439 -5.780 1.00 87.31 96 HIS A N 1
ATOM 739 C CA . HIS A 1 96 ? -13.587 8.311 -5.773 1.00 87.31 96 HIS A CA 1
ATOM 740 C C . HIS A 1 96 ? -14.054 6.855 -5.672 1.00 87.31 96 HIS A C 1
ATOM 742 O O . HIS A 1 96 ? -13.450 5.921 -6.204 1.00 87.31 96 HIS A O 1
ATOM 748 N N . GLU A 1 97 ? -15.154 6.615 -4.959 1.00 77.19 97 GLU A N 1
ATOM 749 C CA . GLU A 1 97 ? -15.784 5.296 -4.954 1.00 77.19 97 GLU A CA 1
ATOM 750 C C . GLU A 1 97 ? -16.218 4.924 -6.379 1.00 77.19 97 GLU A C 1
ATOM 752 O O . GLU A 1 97 ? -16.852 5.718 -7.063 1.00 77.19 97 GLU A O 1
ATOM 757 N N . ASN A 1 98 ? -15.841 3.723 -6.830 1.00 83.25 98 ASN A N 1
ATOM 758 C CA . ASN A 1 98 ? -16.036 3.257 -8.210 1.00 83.25 98 ASN A CA 1
ATOM 759 C C . ASN A 1 98 ? -15.386 4.134 -9.299 1.00 83.25 98 ASN A C 1
ATOM 761 O O . ASN A 1 98 ? -15.796 4.052 -10.452 1.00 83.25 98 ASN A O 1
ATOM 765 N N . GLY A 1 99 ? -14.379 4.937 -8.942 1.00 88.19 99 GLY A N 1
ATOM 766 C CA . GLY A 1 99 ? -13.577 5.697 -9.898 1.00 88.19 99 GLY A CA 1
ATOM 767 C C . GLY A 1 99 ? -12.682 4.824 -10.782 1.00 88.19 99 GLY A C 1
ATOM 768 O O . GLY A 1 99 ? -12.666 3.590 -10.671 1.00 88.19 99 GLY A O 1
ATOM 769 N N . GLU A 1 100 ? -11.924 5.500 -11.643 1.00 96.00 100 GLU A N 1
ATOM 770 C CA . GLU A 1 100 ? -11.022 4.890 -12.621 1.00 96.00 100 GLU A CA 1
ATOM 771 C C . GLU A 1 100 ? -9.944 4.018 -11.964 1.00 96.00 100 GLU A C 1
ATOM 773 O O . GLU A 1 100 ? -9.553 4.211 -10.805 1.00 96.00 100 GLU A O 1
ATOM 778 N N . GLN A 1 101 ? -9.484 3.006 -12.700 1.00 96.56 101 GLN A N 1
ATOM 779 C CA . GLN A 1 101 ? -8.520 2.023 -12.207 1.00 96.56 101 GLN A CA 1
ATOM 780 C C . GLN A 1 101 ? -7.489 1.695 -13.275 1.00 96.56 101 GLN A C 1
ATOM 782 O O . GLN A 1 101 ? -7.817 1.579 -14.453 1.00 96.56 101 GLN A O 1
ATOM 787 N N . GLY A 1 102 ? -6.244 1.533 -12.839 1.00 96.88 102 GLY A N 1
ATOM 788 C CA . GLY A 1 102 ? -5.174 1.033 -13.681 1.00 96.88 102 GLY A CA 1
ATOM 789 C C . GLY A 1 102 ? -5.367 -0.457 -13.924 1.00 96.88 102 GLY A C 1
ATOM 790 O O . GLY A 1 102 ? -6.012 -1.153 -13.127 1.00 96.88 102 GLY A O 1
ATOM 791 N N . GLU A 1 103 ? -4.786 -0.940 -15.017 1.00 97.44 103 GLU A N 1
ATOM 792 C CA . GLU A 1 103 ? -4.806 -2.360 -15.355 1.00 97.44 103 GLU A CA 1
ATOM 793 C C . GLU A 1 103 ? -4.165 -3.193 -14.226 1.00 97.44 103 GLU A C 1
ATOM 795 O O . GLU A 1 103 ? -3.066 -2.856 -13.766 1.00 97.44 103 GLU A O 1
ATOM 800 N N . PRO A 1 104 ? -4.818 -4.274 -13.756 1.00 97.38 104 PRO A N 1
ATOM 801 C CA . PRO A 1 104 ? -4.254 -5.137 -12.730 1.00 97.38 104 PRO A CA 1
ATOM 802 C C . PRO A 1 104 ? -2.969 -5.836 -13.170 1.00 97.38 104 PRO A C 1
ATOM 804 O O . PRO A 1 104 ? -2.928 -6.569 -14.155 1.00 97.38 104 PRO A O 1
ATOM 807 N N . VAL A 1 105 ? -1.922 -5.680 -12.367 1.00 98.06 105 VAL A N 1
ATOM 808 C CA . VAL A 1 105 ? -0.632 -6.336 -12.569 1.00 98.06 105 VAL A CA 1
ATOM 809 C C . VAL A 1 105 ? -0.563 -7.587 -11.711 1.00 98.06 105 VAL A C 1
ATOM 811 O O . VAL A 1 105 ? -0.691 -7.537 -10.485 1.00 98.06 105 VAL A O 1
ATOM 814 N N . ARG A 1 106 ? -0.339 -8.725 -12.370 1.00 97.25 106 ARG A N 1
ATOM 815 C CA . ARG A 1 106 ? -0.112 -10.015 -11.720 1.00 97.25 106 ARG A CA 1
ATOM 816 C C . ARG A 1 106 ? 1.271 -10.043 -11.070 1.00 97.25 106 ARG A C 1
ATOM 818 O O . ARG A 1 106 ? 2.281 -9.884 -11.751 1.00 97.25 106 ARG A O 1
ATOM 825 N N . VAL A 1 107 ? 1.314 -10.356 -9.780 1.00 97.06 107 VAL A N 1
ATOM 826 C CA . VAL A 1 107 ? 2.540 -10.543 -8.998 1.00 97.06 107 VAL A CA 1
ATOM 827 C C . VAL A 1 107 ? 2.548 -11.957 -8.423 1.00 97.06 107 VAL A C 1
ATOM 829 O O . VAL A 1 107 ? 1.621 -12.358 -7.720 1.00 97.06 107 VAL A O 1
ATOM 832 N N . SER A 1 108 ? 3.599 -12.721 -8.727 1.00 95.25 108 SER A N 1
ATOM 833 C CA . SER A 1 108 ? 3.731 -14.136 -8.343 1.00 95.25 108 SER A CA 1
ATOM 834 C C . SER A 1 108 ? 4.930 -14.431 -7.438 1.00 95.25 108 SER A C 1
ATOM 836 O O . SER A 1 108 ? 5.261 -15.595 -7.218 1.00 95.25 108 SER A O 1
ATOM 838 N N . GLY A 1 109 ? 5.631 -13.405 -6.959 1.00 96.31 109 GLY A N 1
ATOM 839 C CA . GLY A 1 109 ? 6.832 -13.573 -6.154 1.00 96.31 109 GLY A CA 1
ATOM 840 C C . GLY A 1 109 ? 7.497 -12.249 -5.803 1.00 96.31 109 GLY A C 1
ATOM 841 O O . GLY A 1 109 ? 6.945 -11.175 -6.036 1.00 96.31 109 GLY A O 1
ATOM 842 N N . ASN A 1 110 ? 8.693 -12.354 -5.231 1.00 98.00 110 ASN A N 1
ATOM 843 C CA . ASN A 1 110 ? 9.557 -11.203 -5.003 1.00 98.00 110 ASN A CA 1
ATOM 844 C C . ASN A 1 110 ? 10.097 -10.662 -6.330 1.00 98.00 110 ASN A C 1
ATOM 846 O O . ASN A 1 110 ? 10.352 -11.434 -7.256 1.00 98.00 110 ASN A O 1
ATOM 850 N N . GLY A 1 111 ? 10.357 -9.361 -6.373 1.00 97.75 111 GLY A N 1
ATOM 851 C CA . GLY A 1 111 ? 10.966 -8.697 -7.517 1.00 97.75 111 GLY A CA 1
ATOM 852 C C . GLY A 1 111 ? 10.268 -7.396 -7.902 1.00 97.75 111 GLY A C 1
ATOM 853 O O . GLY A 1 111 ? 9.298 -6.995 -7.252 1.00 97.75 111 GLY A O 1
ATOM 854 N N . PRO A 1 112 ? 10.786 -6.729 -8.942 1.00 97.81 112 PRO A N 1
ATOM 855 C CA . PRO A 1 112 ? 10.227 -5.481 -9.422 1.00 97.81 112 PRO A CA 1
ATOM 856 C C . PRO A 1 112 ? 8.885 -5.706 -10.125 1.00 97.81 112 PRO A C 1
ATOM 858 O O . PRO A 1 112 ? 8.690 -6.708 -10.819 1.00 97.81 112 PRO A O 1
ATOM 861 N N . CYS A 1 113 ? 7.977 -4.747 -9.991 1.00 97.44 113 CYS A N 1
ATOM 862 C CA . CYS A 1 113 ? 6.783 -4.636 -10.815 1.00 97.44 113 CYS A CA 1
ATOM 863 C C . CYS A 1 113 ? 6.430 -3.163 -11.047 1.00 97.44 113 CYS A C 1
ATOM 865 O O . CYS A 1 113 ? 6.659 -2.314 -10.190 1.00 97.44 113 CYS A O 1
ATOM 867 N N . THR A 1 114 ? 5.853 -2.869 -12.208 1.00 98.25 114 THR A N 1
ATOM 868 C CA . THR A 1 114 ? 5.404 -1.519 -12.560 1.00 98.25 114 THR A CA 1
ATOM 869 C C . THR A 1 114 ? 3.893 -1.526 -12.652 1.00 98.25 114 THR A C 1
ATOM 871 O O . THR A 1 114 ? 3.330 -2.275 -13.451 1.00 98.25 114 THR A O 1
ATOM 874 N N . LEU A 1 115 ? 3.236 -0.699 -11.843 1.00 98.44 115 LEU A N 1
ATOM 875 C CA . LEU A 1 115 ? 1.795 -0.501 -11.908 1.00 98.44 115 LEU A CA 1
ATOM 876 C C . LEU A 1 115 ? 1.482 0.614 -12.907 1.00 98.44 115 LEU A C 1
ATOM 878 O O . LEU A 1 115 ? 2.027 1.713 -12.764 1.00 98.44 115 LEU A O 1
ATOM 882 N N . PRO A 1 116 ? 0.609 0.376 -13.897 1.00 98.00 116 PRO A N 1
ATOM 883 C CA . PRO A 1 116 ? 0.129 1.445 -14.750 1.00 98.00 116 PRO A CA 1
ATOM 884 C C . PRO A 1 116 ? -0.793 2.376 -13.958 1.00 98.00 116 PRO A C 1
ATOM 886 O O . PRO A 1 116 ? -1.570 1.943 -13.098 1.00 98.00 116 PRO A O 1
ATOM 889 N N . GLY A 1 117 ? -0.717 3.662 -14.284 1.00 96.62 117 GLY A N 1
ATOM 890 C CA . GLY A 1 117 ? -1.708 4.649 -13.881 1.00 96.62 117 GLY A CA 1
ATOM 891 C C . GLY A 1 117 ? -3.082 4.370 -14.485 1.00 96.62 117 GLY A C 1
ATOM 892 O O . GLY A 1 117 ? -3.283 3.436 -15.264 1.00 96.62 117 GLY A O 1
ATOM 893 N N . PHE A 1 118 ? -4.039 5.219 -14.137 1.00 96.25 118 PHE A N 1
ATOM 894 C CA . PHE A 1 118 ? -5.391 5.193 -14.690 1.00 96.25 118 PHE A CA 1
ATOM 895 C C . PHE A 1 118 ? -5.681 6.456 -15.493 1.00 96.25 118 PHE A C 1
ATOM 897 O O . PHE A 1 118 ? -4.982 7.466 -15.382 1.00 96.25 118 PHE A O 1
ATOM 904 N N . THR A 1 119 ? -6.716 6.401 -16.330 1.00 94.81 119 THR A N 1
ATOM 905 C CA . THR A 1 119 ? -7.123 7.542 -17.150 1.00 94.81 119 THR A CA 1
ATOM 906 C C . THR A 1 119 ? -7.422 8.761 -16.278 1.00 94.81 119 THR A C 1
ATOM 908 O O . THR A 1 119 ? -8.218 8.690 -15.349 1.00 94.81 119 THR A O 1
ATOM 911 N N . GLY A 1 120 ? -6.779 9.887 -16.599 1.00 91.62 120 GLY A N 1
ATOM 912 C CA . GLY A 1 120 ? -6.940 11.147 -15.873 1.00 91.62 120 GLY A CA 1
ATOM 913 C C . GLY A 1 120 ? -6.025 11.324 -14.658 1.00 91.62 120 GLY A C 1
ATOM 914 O O . GLY A 1 120 ? -6.009 12.424 -14.116 1.00 91.62 120 GLY A O 1
ATOM 915 N N . SER A 1 121 ? -5.249 10.309 -14.256 1.00 93.94 121 SER A 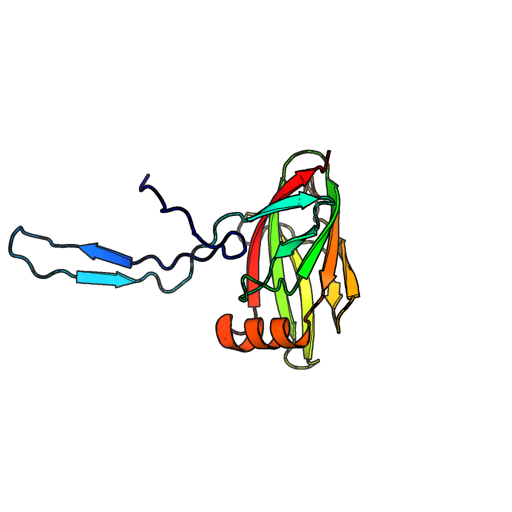N 1
ATOM 916 C CA . SER A 1 121 ? -4.269 10.464 -13.172 1.00 93.94 121 SER A CA 1
ATOM 917 C C . SER A 1 121 ? -3.020 11.210 -13.629 1.00 93.94 121 SER A C 1
ATOM 919 O O . SER A 1 121 ? -2.516 10.974 -14.732 1.00 93.94 121 SER A O 1
ATOM 921 N N . GLY A 1 122 ? -2.473 12.043 -12.742 1.00 94.69 122 GLY A N 1
ATOM 922 C CA . GLY A 1 122 ? -1.126 12.593 -12.898 1.00 94.69 122 GLY A CA 1
ATOM 923 C C . GLY A 1 122 ? -0.017 11.550 -12.700 1.00 94.69 122 GLY A C 1
ATOM 924 O O . GLY A 1 122 ? 1.096 11.731 -13.194 1.00 94.69 122 GLY A O 1
ATOM 925 N N . LEU A 1 123 ? -0.305 10.435 -12.018 1.00 96.75 123 LEU A N 1
ATOM 926 C CA . LEU A 1 123 ? 0.610 9.306 -11.843 1.00 96.75 123 LEU A CA 1
ATOM 927 C C . LEU A 1 123 ? 0.372 8.274 -12.950 1.00 96.75 123 LEU A C 1
ATOM 929 O O . LEU A 1 123 ? -0.555 7.467 -12.896 1.00 96.75 123 LEU A O 1
ATOM 933 N N . THR A 1 124 ? 1.230 8.287 -13.965 1.00 96.62 124 THR A N 1
ATOM 934 C CA . THR A 1 124 ? 1.102 7.422 -15.152 1.00 96.62 124 THR A CA 1
ATOM 935 C C . THR A 1 124 ? 1.761 6.052 -14.978 1.00 96.62 124 THR A C 1
ATOM 937 O O . THR A 1 124 ? 1.352 5.092 -15.634 1.00 96.62 124 THR A O 1
ATOM 940 N N . SER A 1 125 ? 2.732 5.927 -14.070 1.00 97.19 125 SER A N 1
ATOM 941 C CA . SER A 1 125 ? 3.276 4.639 -13.629 1.00 97.19 125 SER A CA 1
ATOM 942 C C . SER A 1 125 ? 3.869 4.727 -12.225 1.00 97.19 125 SER A C 1
ATOM 944 O O . SER A 1 125 ? 4.384 5.776 -11.841 1.00 97.19 125 SER A O 1
ATOM 946 N N . LEU A 1 126 ? 3.839 3.617 -11.488 1.00 98.19 126 LEU A N 1
ATOM 947 C CA . LEU A 1 126 ? 4.480 3.467 -10.181 1.00 98.19 126 LEU A CA 1
ATOM 948 C C . LEU A 1 126 ? 5.344 2.204 -10.175 1.00 98.19 126 LEU A C 1
ATOM 950 O O . LEU A 1 126 ? 4.826 1.102 -10.356 1.00 98.19 126 LEU A O 1
ATOM 954 N N . ASP A 1 127 ? 6.642 2.370 -9.957 1.00 98.12 127 ASP A N 1
ATOM 955 C CA . ASP A 1 127 ? 7.613 1.281 -9.907 1.00 98.12 127 ASP A CA 1
ATOM 956 C C . ASP A 1 127 ? 7.806 0.821 -8.464 1.00 98.12 127 ASP A C 1
ATOM 958 O O . ASP A 1 127 ? 8.104 1.612 -7.564 1.00 98.12 127 ASP A O 1
ATOM 962 N N . LEU A 1 128 ? 7.630 -0.478 -8.248 1.00 97.81 128 LEU A N 1
ATOM 963 C CA . LEU A 1 128 ? 7.659 -1.119 -6.943 1.00 97.81 128 LEU A CA 1
ATOM 964 C C . LEU A 1 128 ? 8.654 -2.278 -6.935 1.00 97.81 128 LEU A C 1
ATOM 966 O O . LEU A 1 128 ? 8.855 -2.935 -7.955 1.00 97.81 128 LEU A O 1
ATOM 970 N N . THR A 1 129 ? 9.179 -2.612 -5.759 1.00 97.81 129 THR A N 1
ATOM 971 C CA . THR A 1 129 ? 9.862 -3.888 -5.511 1.00 97.81 129 THR A CA 1
ATOM 972 C C . THR A 1 129 ? 9.164 -4.654 -4.400 1.00 97.81 129 THR A C 1
ATOM 974 O O . THR A 1 129 ? 9.075 -4.194 -3.264 1.00 97.81 129 THR A O 1
ATOM 977 N N . VAL A 1 130 ? 8.708 -5.870 -4.700 1.00 97.75 130 VAL A N 1
ATOM 978 C CA . VAL A 1 130 ? 8.172 -6.801 -3.701 1.00 97.75 130 VAL A CA 1
ATOM 979 C C . VAL A 1 130 ? 9.325 -7.561 -3.054 1.00 97.75 130 VAL A C 1
ATOM 981 O O . VAL A 1 130 ? 10.021 -8.338 -3.707 1.00 97.75 130 VAL A O 1
ATOM 984 N N . GLN A 1 131 ? 9.519 -7.362 -1.753 1.00 96.62 131 GLN A N 1
ATOM 985 C CA . GLN A 1 131 ? 10.626 -7.950 -0.994 1.00 96.62 131 GLN A CA 1
ATOM 986 C C . GLN A 1 131 ? 10.223 -9.210 -0.219 1.00 96.62 131 GLN A C 1
ATOM 988 O O . GLN A 1 131 ? 11.040 -10.115 -0.026 1.00 96.62 131 GLN A O 1
ATOM 993 N N . LYS A 1 132 ? 8.973 -9.276 0.264 1.00 95.94 132 LYS A N 1
ATOM 994 C CA . LYS A 1 132 ? 8.482 -10.370 1.123 1.00 95.94 132 LYS A CA 1
ATOM 995 C C . LYS A 1 132 ? 7.103 -10.870 0.688 1.00 95.94 132 LYS A C 1
ATOM 997 O O . LYS A 1 132 ? 6.140 -10.793 1.447 1.00 95.94 132 LYS A O 1
ATOM 1002 N N . TYR A 1 133 ? 7.022 -11.434 -0.515 1.00 96.06 133 TYR A N 1
ATOM 1003 C CA . TYR A 1 133 ? 5.784 -11.903 -1.145 1.00 96.06 133 TYR A CA 1
ATOM 1004 C C . TYR A 1 133 ? 4.951 -12.832 -0.252 1.00 96.06 133 TYR A C 1
ATOM 1006 O O . TYR A 1 133 ? 3.772 -12.572 -0.035 1.00 96.06 133 TYR A O 1
ATOM 1014 N N . SER A 1 134 ? 5.551 -13.877 0.332 1.00 95.19 134 SER A N 1
ATOM 1015 C CA . SER A 1 134 ? 4.809 -14.816 1.190 1.00 95.19 134 SER A CA 1
ATOM 1016 C C . SER A 1 134 ? 4.214 -14.131 2.423 1.00 95.19 134 SER A C 1
ATOM 1018 O O . SER A 1 134 ? 3.065 -14.386 2.767 1.00 95.19 134 SER A O 1
ATOM 1020 N N . LYS A 1 135 ? 4.956 -13.202 3.048 1.00 95.69 135 LYS A N 1
ATOM 1021 C CA . LYS A 1 135 ? 4.445 -12.438 4.194 1.00 95.69 135 LYS A CA 1
ATOM 1022 C C . LYS A 1 135 ? 3.323 -11.486 3.788 1.00 95.69 135 LYS A C 1
ATOM 1024 O O . LYS A 1 135 ? 2.329 -11.391 4.499 1.00 95.69 135 LYS A O 1
ATOM 1029 N N . LEU A 1 136 ? 3.458 -10.821 2.640 1.00 95.25 136 LEU A N 1
ATOM 1030 C CA . LEU A 1 136 ? 2.417 -9.959 2.086 1.00 95.25 136 LEU A CA 1
ATOM 1031 C C . LEU A 1 136 ? 1.130 -10.746 1.809 1.00 95.25 136 LEU A C 1
ATOM 1033 O O . LEU A 1 136 ? 0.044 -10.316 2.193 1.00 95.25 136 LEU A O 1
ATOM 1037 N N . MET A 1 137 ? 1.257 -11.927 1.205 1.00 95.06 137 MET A N 1
ATOM 1038 C CA . MET A 1 137 ? 0.142 -12.833 0.938 1.00 95.06 137 MET A CA 1
ATOM 1039 C C . MET A 1 137 ? -0.561 -13.271 2.230 1.00 95.06 137 MET A C 1
ATOM 1041 O O . MET A 1 137 ? -1.787 -13.177 2.329 1.00 95.06 137 MET A O 1
ATOM 1045 N N . ASP A 1 138 ? 0.207 -13.697 3.234 1.00 94.50 138 ASP A N 1
ATOM 1046 C CA . ASP A 1 138 ? -0.321 -14.095 4.541 1.00 94.50 138 ASP A CA 1
ATOM 1047 C C . ASP A 1 138 ? -1.001 -12.924 5.257 1.00 94.50 138 ASP A C 1
ATOM 1049 O O . ASP A 1 138 ? -2.080 -13.090 5.833 1.00 94.50 138 ASP A O 1
ATOM 1053 N N . MET A 1 139 ? -0.409 -11.731 5.200 1.00 92.75 139 MET A N 1
ATOM 1054 C CA . MET A 1 139 ? -0.973 -10.518 5.785 1.00 92.75 139 MET A CA 1
ATOM 1055 C C . MET A 1 139 ? -2.319 -10.172 5.135 1.00 92.75 139 MET A C 1
ATOM 1057 O O . MET A 1 139 ? -3.315 -9.996 5.840 1.00 92.75 139 MET A O 1
ATOM 1061 N N . ILE A 1 140 ? -2.379 -10.118 3.802 1.00 92.44 140 ILE A N 1
ATOM 1062 C CA . ILE A 1 140 ? -3.605 -9.805 3.048 1.00 92.44 140 ILE A CA 1
ATOM 1063 C C . ILE A 1 140 ? -4.708 -10.815 3.355 1.00 92.44 140 ILE A C 1
ATOM 1065 O O . ILE A 1 140 ? -5.849 -10.427 3.624 1.00 92.44 140 ILE A O 1
ATOM 1069 N N . ARG A 1 141 ? -4.372 -12.104 3.393 1.00 92.12 141 ARG A N 1
ATOM 1070 C CA . ARG A 1 141 ? -5.331 -13.163 3.705 1.00 92.12 141 ARG A CA 1
ATOM 1071 C C . ARG A 1 141 ? -5.872 -13.049 5.126 1.00 92.12 141 ARG A C 1
ATOM 1073 O O . ARG A 1 141 ? -7.084 -13.023 5.329 1.00 92.12 141 ARG A O 1
ATOM 1080 N N . ASN A 1 142 ? -4.973 -13.000 6.105 1.00 91.38 142 ASN A N 1
ATOM 1081 C CA . ASN A 1 142 ? -5.326 -13.215 7.507 1.00 91.38 142 ASN A CA 1
ATOM 1082 C C . ASN A 1 142 ? -5.773 -11.933 8.217 1.00 91.38 142 ASN A C 1
ATOM 1084 O O . ASN A 1 142 ? -6.540 -12.010 9.174 1.00 91.38 142 ASN A O 1
ATOM 1088 N N . LYS A 1 143 ? -5.311 -10.759 7.767 1.00 87.75 143 LYS A N 1
ATOM 1089 C CA . LYS A 1 143 ? -5.629 -9.465 8.396 1.00 87.75 143 LYS A CA 1
ATOM 1090 C C . LYS A 1 143 ? -6.603 -8.614 7.587 1.00 87.75 143 LYS A C 1
ATOM 1092 O O . LYS A 1 143 ? -7.272 -7.764 8.169 1.00 87.75 143 LYS A O 1
ATOM 1097 N N . TYR A 1 144 ? -6.702 -8.852 6.278 1.00 87.94 144 TYR A N 1
ATOM 1098 C CA . TYR A 1 144 ? -7.484 -8.013 5.365 1.00 87.94 144 TYR A CA 1
ATOM 1099 C C . TYR A 1 144 ? -8.534 -8.781 4.550 1.00 87.94 144 TYR A C 1
ATOM 1101 O O . TYR A 1 144 ? -9.150 -8.222 3.647 1.00 87.94 144 TYR A O 1
ATOM 1109 N N . GLY A 1 145 ? -8.772 -10.061 4.858 1.00 88.62 145 GLY A N 1
ATOM 1110 C CA . GLY A 1 145 ? -9.823 -10.849 4.208 1.00 88.62 145 GLY A CA 1
ATOM 1111 C C . GLY A 1 145 ? -9.627 -11.016 2.698 1.00 88.62 145 GLY A C 1
ATOM 1112 O O . GLY A 1 145 ? -10.607 -11.131 1.967 1.00 88.62 145 GLY A O 1
ATOM 1113 N N . GLY A 1 146 ? -8.376 -10.993 2.226 1.00 92.31 146 GLY A N 1
ATOM 1114 C CA . GLY A 1 146 ? -8.027 -11.166 0.815 1.00 92.31 146 GLY A CA 1
ATOM 1115 C C . GLY A 1 146 ? -7.926 -9.869 0.006 1.00 92.31 146 GLY A C 1
ATOM 1116 O O . GLY A 1 146 ? -7.575 -9.929 -1.172 1.00 92.31 146 GLY A O 1
ATOM 1117 N N . ARG A 1 147 ? -8.191 -8.695 0.596 1.00 92.56 147 ARG A N 1
ATOM 1118 C CA . ARG A 1 147 ? -8.078 -7.406 -0.105 1.00 92.56 147 ARG A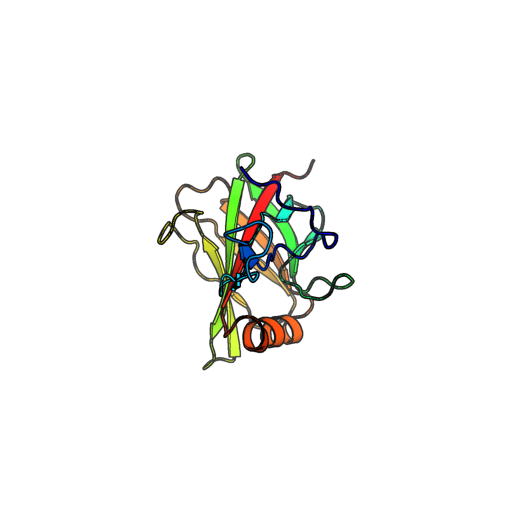 CA 1
ATOM 1119 C C . ARG A 1 147 ? -7.570 -6.294 0.801 1.00 92.56 147 ARG A C 1
ATOM 1121 O O . ARG A 1 147 ? -8.227 -5.933 1.771 1.00 92.56 147 ARG A O 1
ATOM 1128 N N . LEU A 1 148 ? -6.461 -5.681 0.406 1.00 91.50 148 LEU A N 1
ATOM 1129 C CA . LEU A 1 148 ? -5.891 -4.496 1.040 1.00 91.50 148 LEU A CA 1
ATOM 1130 C C . LEU A 1 148 ? -6.002 -3.298 0.092 1.00 91.50 148 LEU A C 1
ATOM 1132 O O . LEU A 1 148 ? -5.783 -3.428 -1.111 1.00 91.50 148 LEU A O 1
ATOM 1136 N N . VAL A 1 149 ? -6.357 -2.136 0.636 1.00 91.50 149 VAL A N 1
ATOM 1137 C CA . VAL A 1 149 ? -6.331 -0.858 -0.078 1.00 91.50 149 VAL A CA 1
ATOM 1138 C C . VAL A 1 149 ? -5.681 0.179 0.825 1.00 91.50 149 VAL A C 1
ATOM 1140 O O . VAL A 1 149 ? -6.174 0.407 1.930 1.00 91.50 149 VAL A O 1
ATOM 1143 N N . ASP A 1 150 ? -4.627 0.813 0.324 1.00 91.00 150 ASP A N 1
ATOM 1144 C CA . ASP A 1 150 ? -3.924 1.912 0.978 1.00 91.00 150 ASP A CA 1
ATOM 1145 C C . ASP A 1 150 ? -4.020 3.192 0.155 1.00 91.00 150 ASP A C 1
ATOM 1147 O O . ASP A 1 150 ? -4.214 3.155 -1.059 1.00 91.00 150 ASP A O 1
ATOM 1151 N N . VAL A 1 151 ? -3.910 4.333 0.834 1.00 92.31 151 VAL A N 1
ATOM 1152 C CA . VAL A 1 151 ? -3.875 5.661 0.212 1.00 92.31 151 VAL A CA 1
ATOM 1153 C C . VAL A 1 151 ? -2.428 6.137 0.185 1.00 92.31 151 VAL A C 1
ATOM 1155 O O . VAL A 1 151 ? -1.764 6.108 1.220 1.00 92.31 151 VAL A O 1
ATOM 1158 N N . LEU A 1 152 ? -1.958 6.590 -0.974 1.00 94.25 152 LEU A N 1
ATOM 1159 C CA . LEU A 1 152 ? -0.624 7.150 -1.175 1.00 94.25 152 LEU A CA 1
ATOM 1160 C C . LEU A 1 152 ? -0.746 8.631 -1.551 1.00 94.25 152 LEU A C 1
ATOM 1162 O O . LEU A 1 152 ? -1.551 8.984 -2.415 1.00 94.25 152 LEU A O 1
ATOM 1166 N N . LYS A 1 153 ? 0.061 9.480 -0.914 1.00 94.88 153 LYS A N 1
ATOM 1167 C CA . LYS A 1 153 ? 0.351 10.854 -1.340 1.00 94.88 153 LYS A CA 1
ATOM 1168 C C . LYS A 1 153 ? 1.714 10.814 -2.019 1.00 94.88 153 LYS A C 1
ATOM 1170 O O . LYS A 1 153 ? 2.715 10.606 -1.337 1.00 94.88 153 LYS A O 1
ATOM 1175 N N . VAL A 1 154 ? 1.729 10.907 -3.343 1.00 96.00 154 VAL A N 1
ATOM 1176 C CA . VAL A 1 154 ? 2.919 10.667 -4.160 1.00 96.00 154 VAL A CA 1
ATOM 1177 C C . VAL A 1 154 ? 3.487 11.993 -4.637 1.00 96.00 154 VAL A C 1
ATOM 1179 O O . VAL A 1 154 ? 2.784 12.806 -5.240 1.00 96.00 154 VAL A O 1
ATOM 1182 N N . GLU A 1 155 ? 4.773 12.186 -4.382 1.00 95.75 155 GLU A N 1
ATOM 1183 C CA . GLU A 1 155 ? 5.537 13.364 -4.771 1.00 95.75 155 GLU A CA 1
ATOM 1184 C C . GLU A 1 155 ? 6.785 12.938 -5.554 1.00 95.75 155 GLU A C 1
ATOM 1186 O O . GLU A 1 155 ? 7.336 11.849 -5.359 1.00 95.75 155 GLU A O 1
ATOM 1191 N N . SER A 1 156 ? 7.232 13.792 -6.474 1.00 89.88 156 SER A N 1
ATOM 1192 C CA . SER A 1 156 ? 8.447 13.534 -7.247 1.00 89.88 156 SER A CA 1
ATOM 1193 C C . SER A 1 156 ? 9.684 13.601 -6.351 1.00 89.88 156 SER A C 1
ATOM 1195 O O . SER A 1 156 ? 9.800 14.499 -5.518 1.00 89.88 156 SER A O 1
ATOM 1197 N N . GLY A 1 157 ? 10.632 12.685 -6.565 1.00 79.50 157 GLY A N 1
ATOM 1198 C CA . GLY A 1 157 ? 11.979 12.801 -6.009 1.00 79.50 157 GLY A CA 1
ATOM 1199 C C . GLY A 1 157 ? 12.721 14.009 -6.583 1.00 79.50 157 GLY A C 1
ATOM 1200 O O . GLY A 1 157 ? 12.491 14.390 -7.734 1.00 79.50 157 GLY A O 1
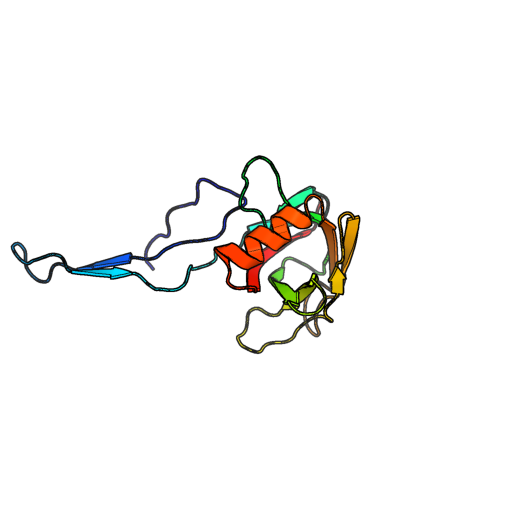ATOM 1201 N N . ALA A 1 158 ? 13.571 14.619 -5.756 1.00 59.47 158 ALA A N 1
ATOM 1202 C CA . ALA A 1 158 ? 14.447 15.727 -6.138 1.00 59.47 158 ALA A CA 1
ATOM 1203 C C . ALA A 1 158 ? 15.613 15.275 -7.030 1.00 59.47 158 ALA A C 1
ATOM 1205 O O . ALA A 1 158 ? 16.111 14.144 -6.826 1.00 59.47 158 ALA A O 1
#

Sequence (158 aa):
MPDIPAQPDPWNNEYTVSISTQYTEHGTVRTGTFGRKLRTPLSVTLGNGDGILTDDANAPYVTVEGGNLTGEEMVRIQVVQDLHEGLLFFNLRDMHENGEQGEPVRVSGNGPCTLPGFTGSGLTSLDLTVQKYSKLMDMIRNKYGGRLVDVLKVESGA

Organism: NCBI:txid3062594

pLDDT: mean 89.31, std 9.76, range [50.88, 98.44]